Protein AF-A0AAV2RHM9-F1 (afdb_monomer_lite)

Radius of gyration: 22.06 Å; chains: 1; bounding box: 70×50×64 Å

Structure (mmCIF, N/CA/C/O backbone):
data_AF-A0AAV2RHM9-F1
#
_entry.id   AF-A0AAV2RHM9-F1
#
loop_
_atom_site.group_PDB
_atom_site.id
_atom_site.type_symbol
_atom_site.label_atom_id
_atom_site.label_alt_id
_atom_site.label_comp_id
_atom_site.label_asym_id
_atom_site.label_entity_id
_atom_site.label_seq_id
_atom_site.pdbx_PDB_ins_code
_atom_site.Cartn_x
_atom_site.Cartn_y
_atom_site.Cartn_z
_atom_site.occupancy
_atom_site.B_iso_or_equiv
_atom_site.auth_seq_id
_atom_site.auth_comp_id
_atom_site.auth_asym_id
_atom_site.auth_atom_id
_atom_site.pdbx_PDB_model_num
ATOM 1 N N . MET A 1 1 ? -38.954 -22.520 -32.835 1.00 35.72 1 MET A N 1
ATOM 2 C CA . MET A 1 1 ? -37.748 -22.013 -33.521 1.00 35.72 1 MET A CA 1
ATOM 3 C C . MET A 1 1 ? -36.875 -21.268 -32.514 1.00 35.72 1 MET A C 1
ATOM 5 O O . MET A 1 1 ? -37.339 -20.322 -31.900 1.00 35.72 1 MET A O 1
ATOM 9 N N . SER A 1 2 ? -35.679 -21.821 -32.299 1.00 36.31 2 SER A N 1
ATOM 10 C CA . SER A 1 2 ? -34.442 -21.324 -31.668 1.00 36.31 2 SER A CA 1
ATOM 11 C C . SER A 1 2 ? -34.475 -20.373 -30.461 1.00 36.31 2 SER A C 1
ATOM 13 O O . SER A 1 2 ? -34.532 -19.157 -30.603 1.00 36.31 2 SER A O 1
ATOM 15 N N . LYS A 1 3 ? -34.212 -20.955 -29.280 1.00 33.38 3 LYS A N 1
ATOM 16 C CA . LYS A 1 3 ? -33.485 -20.315 -28.170 1.00 33.38 3 LYS A CA 1
ATOM 17 C C . LYS A 1 3 ? -31.982 -20.355 -28.494 1.00 33.38 3 LYS A C 1
ATOM 19 O O . LYS A 1 3 ? -31.457 -21.442 -28.725 1.00 33.38 3 LYS A O 1
ATOM 24 N N . LYS A 1 4 ? -31.276 -19.219 -28.486 1.00 34.97 4 LYS A N 1
ATOM 25 C CA . LYS A 1 4 ? -29.803 -19.198 -28.426 1.00 34.97 4 LYS A CA 1
ATOM 26 C C . LYS A 1 4 ? -29.378 -18.996 -26.973 1.00 34.97 4 LYS A C 1
ATOM 28 O O . LYS A 1 4 ? -29.408 -17.888 -26.454 1.00 34.97 4 LYS A O 1
ATOM 33 N N . SER A 1 5 ? -29.024 -20.108 -26.336 1.00 30.91 5 SER A N 1
ATOM 34 C CA . SER A 1 5 ? -28.299 -20.159 -25.068 1.00 30.91 5 SER A CA 1
ATOM 35 C C . SER A 1 5 ? -26.829 -19.843 -25.349 1.00 30.91 5 SER A C 1
ATOM 37 O O . SER A 1 5 ? -26.149 -20.622 -26.014 1.00 30.91 5 SER A O 1
ATOM 39 N N . GLY A 1 6 ? -26.357 -18.682 -24.893 1.00 30.52 6 GLY A N 1
ATOM 40 C CA . GLY A 1 6 ? -24.945 -18.305 -24.923 1.00 30.52 6 GLY A CA 1
ATOM 41 C C . GLY A 1 6 ? -24.183 -19.049 -23.832 1.00 30.52 6 GLY A C 1
ATOM 42 O O . GLY A 1 6 ? -24.385 -18.810 -22.646 1.00 30.52 6 GLY A O 1
ATOM 43 N N . ASN A 1 7 ? -23.346 -19.984 -24.265 1.00 29.02 7 ASN A N 1
ATOM 44 C CA . ASN A 1 7 ? -22.485 -20.838 -23.461 1.00 29.02 7 ASN A CA 1
ATOM 45 C C . ASN A 1 7 ? -21.447 -19.996 -22.689 1.00 29.02 7 ASN A C 1
ATOM 47 O O . ASN A 1 7 ? -20.501 -19.482 -23.285 1.00 29.02 7 ASN A O 1
ATOM 51 N N . LYS A 1 8 ? -21.626 -19.835 -21.371 1.00 38.34 8 LYS A N 1
ATOM 52 C CA . LYS A 1 8 ? -20.569 -19.345 -20.478 1.00 38.34 8 LYS A CA 1
ATOM 53 C C . LYS A 1 8 ? -19.619 -20.510 -20.217 1.00 38.34 8 LYS A C 1
ATOM 55 O O . LYS A 1 8 ? -19.982 -21.470 -19.541 1.00 38.34 8 LYS A O 1
ATOM 60 N N . ASN A 1 9 ? -18.415 -20.417 -20.775 1.00 31.56 9 ASN A N 1
ATOM 61 C CA . ASN A 1 9 ? -17.313 -21.337 -20.521 1.00 31.56 9 ASN A CA 1
ATOM 62 C C . ASN A 1 9 ? -16.910 -21.285 -19.038 1.00 31.56 9 ASN A C 1
ATOM 64 O O . ASN A 1 9 ? -15.974 -20.586 -18.665 1.00 31.56 9 ASN A O 1
ATOM 68 N N . ASN A 1 10 ? -17.597 -22.054 -18.195 1.00 30.72 10 ASN A N 1
ATOM 69 C CA . ASN A 1 10 ? -17.101 -22.426 -16.876 1.00 30.72 10 ASN A CA 1
ATOM 70 C C . ASN A 1 10 ? -15.951 -23.416 -17.075 1.00 30.72 10 ASN A C 1
ATOM 72 O O . ASN A 1 10 ? -16.166 -24.629 -17.157 1.00 30.72 10 ASN A O 1
ATOM 76 N N . LYS A 1 11 ? -14.719 -22.906 -17.165 1.00 34.72 11 LYS A N 1
ATOM 77 C CA . LYS A 1 11 ? -13.531 -23.738 -16.968 1.00 34.72 11 LYS A CA 1
ATOM 78 C C . LYS A 1 11 ? -13.514 -24.163 -15.499 1.00 34.72 11 LYS A C 1
ATOM 80 O O . LYS A 1 11 ? -13.063 -23.431 -14.630 1.00 34.72 11 LYS A O 1
ATOM 85 N N . LYS A 1 12 ? -14.095 -25.334 -15.229 1.00 31.81 12 LYS A N 1
ATOM 86 C CA . LYS A 1 12 ? -13.951 -26.046 -13.959 1.00 31.81 12 LYS A CA 1
ATOM 87 C C . LYS A 1 12 ? -12.465 -26.315 -13.725 1.00 31.81 12 LYS A C 1
ATOM 89 O O . LYS A 1 12 ? -11.834 -26.952 -14.568 1.00 31.81 12 LYS A O 1
ATOM 94 N N . TYR A 1 13 ? -11.954 -25.865 -12.585 1.00 32.38 13 TYR A N 1
ATOM 95 C CA . TYR A 1 13 ? -10.673 -26.298 -12.041 1.00 32.38 13 TYR A CA 1
ATOM 96 C C . TYR A 1 13 ? -10.698 -27.822 -11.903 1.00 32.38 13 TYR A C 1
ATOM 98 O O . TYR A 1 13 ? -11.559 -28.383 -11.222 1.00 32.38 13 TYR A O 1
ATOM 106 N N . LYS A 1 14 ? -9.797 -28.496 -12.614 1.00 31.98 14 LYS A N 1
ATOM 107 C CA . LYS A 1 14 ? -9.451 -29.889 -12.352 1.00 31.98 14 LYS A CA 1
ATOM 108 C C . LYS A 1 14 ? -8.107 -29.854 -11.644 1.00 31.98 14 LYS A C 1
ATOM 110 O O . LYS A 1 14 ? -7.137 -29.407 -12.244 1.00 31.98 14 LYS A O 1
ATOM 115 N N . HIS A 1 15 ? -8.071 -30.307 -10.396 1.00 28.92 15 HIS A N 1
ATOM 116 C CA . HIS A 1 15 ? -6.819 -30.711 -9.771 1.00 28.92 15 HIS A CA 1
ATOM 117 C C . HIS A 1 15 ? -6.343 -31.950 -10.538 1.00 28.92 15 HIS A C 1
ATOM 119 O O . HIS A 1 15 ? -7.005 -32.986 -10.492 1.00 28.92 15 HIS A O 1
ATOM 125 N N . ASN A 1 16 ? -5.278 -31.815 -11.323 1.00 30.70 16 ASN A N 1
ATOM 126 C CA . ASN A 1 16 ? -4.514 -32.965 -11.789 1.00 30.70 16 ASN A CA 1
ATOM 127 C C . ASN A 1 16 ? -3.369 -33.151 -10.792 1.00 30.70 16 ASN A C 1
ATOM 129 O O . ASN A 1 16 ? -2.615 -32.215 -10.557 1.00 30.70 16 ASN A O 1
ATOM 133 N N . GLU A 1 17 ? -3.270 -34.338 -10.204 1.00 36.09 17 GLU A N 1
ATOM 134 C CA . GLU A 1 17 ? -2.288 -34.683 -9.165 1.00 36.09 17 GLU A CA 1
ATOM 135 C C . GLU A 1 17 ? -0.909 -35.087 -9.723 1.00 36.09 17 GLU A C 1
ATOM 137 O O . GLU A 1 17 ? -0.081 -35.576 -8.973 1.00 36.09 17 GLU A O 1
ATOM 142 N N . ASP A 1 18 ? -0.619 -34.853 -11.006 1.00 39.56 18 ASP A N 1
ATOM 143 C CA . ASP A 1 18 ? 0.630 -35.308 -11.635 1.00 39.56 18 ASP A CA 1
ATOM 144 C C . ASP A 1 18 ? 1.167 -34.304 -12.670 1.00 39.56 18 ASP A C 1
ATOM 146 O O . ASP A 1 18 ? 1.180 -34.595 -13.865 1.00 39.56 18 ASP A O 1
ATOM 150 N N . VAL A 1 19 ? 1.611 -33.120 -12.225 1.00 38.25 19 VAL A N 1
ATOM 151 C CA . VAL A 1 19 ? 2.662 -32.319 -12.893 1.00 38.25 19 VAL A CA 1
ATOM 152 C C . VAL A 1 19 ? 3.370 -31.444 -11.842 1.00 38.25 19 VAL A C 1
ATOM 154 O O . VAL A 1 19 ? 2.950 -30.328 -11.574 1.00 38.25 19 VAL A O 1
ATOM 157 N N . THR A 1 20 ? 4.469 -31.912 -11.254 1.00 46.88 20 THR A N 1
ATOM 158 C CA . THR A 1 20 ? 5.492 -31.026 -10.667 1.00 46.88 20 THR A CA 1
ATOM 159 C C . THR A 1 20 ? 6.731 -31.111 -11.543 1.00 46.88 20 THR A C 1
ATOM 161 O O . THR A 1 20 ? 7.408 -32.140 -11.580 1.00 46.88 20 THR A O 1
ATOM 164 N N . PRO A 1 21 ? 6.964 -30.077 -12.364 1.00 47.19 21 PRO A N 1
ATOM 165 C CA . PRO A 1 21 ? 8.170 -29.272 -12.143 1.00 47.19 21 PRO A CA 1
ATOM 166 C C . PRO A 1 21 ? 7.984 -27.803 -12.581 1.00 47.19 21 PRO A C 1
ATOM 168 O O . PRO A 1 21 ? 7.749 -27.582 -13.764 1.00 47.19 21 PRO A O 1
ATOM 171 N N . ALA A 1 22 ? 8.113 -26.801 -11.688 1.00 47.41 22 ALA A N 1
ATOM 172 C CA . ALA A 1 22 ? 8.431 -25.409 -12.104 1.00 47.41 22 ALA A CA 1
ATOM 173 C C . ALA A 1 22 ? 8.552 -24.338 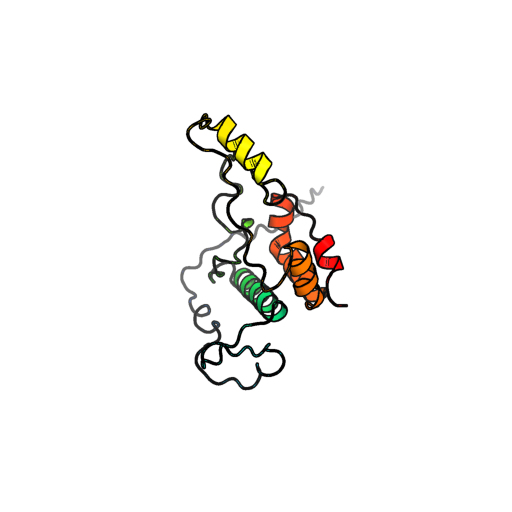-10.996 1.00 47.41 22 ALA A C 1
ATOM 175 O O . ALA A 1 22 ? 8.900 -23.210 -11.332 1.00 47.41 22 ALA A O 1
ATOM 176 N N . CYS A 1 23 ? 8.264 -24.588 -9.713 1.00 53.12 23 CYS A N 1
ATOM 177 C CA . CYS A 1 23 ? 8.368 -23.489 -8.731 1.00 53.12 23 CYS A CA 1
ATOM 178 C C . CYS A 1 23 ? 9.784 -23.317 -8.140 1.00 53.12 23 CYS A C 1
ATOM 180 O O . CYS A 1 23 ? 10.110 -22.224 -7.689 1.00 53.12 23 CYS A O 1
ATOM 182 N N . GLU A 1 24 ? 10.634 -24.352 -8.177 1.00 43.66 24 GLU A N 1
ATOM 183 C CA . GLU A 1 24 ? 11.998 -24.315 -7.608 1.00 43.66 24 GLU A CA 1
ATOM 184 C C . GLU A 1 24 ? 13.072 -23.802 -8.589 1.00 43.66 24 GLU A C 1
ATOM 186 O O . GLU A 1 24 ? 14.047 -23.208 -8.147 1.00 43.66 24 GLU A O 1
ATOM 191 N N . ASP A 1 25 ? 12.865 -23.910 -9.907 1.00 44.47 25 ASP A N 1
ATOM 192 C CA . ASP A 1 25 ? 13.834 -23.461 -10.933 1.00 44.47 25 ASP A CA 1
ATOM 193 C C . ASP A 1 25 ? 13.719 -21.966 -11.306 1.00 44.47 25 ASP A C 1
ATOM 195 O O . ASP A 1 25 ? 14.375 -21.494 -12.233 1.00 44.47 25 ASP A O 1
ATOM 199 N N . LEU A 1 26 ? 12.860 -21.203 -10.619 1.00 48.75 26 LEU A N 1
ATOM 200 C CA . LEU A 1 26 ? 12.557 -19.805 -10.968 1.00 48.75 26 LEU A CA 1
ATOM 201 C C . LEU A 1 26 ? 12.731 -18.814 -9.813 1.00 48.75 26 LEU A C 1
ATOM 203 O O . LEU A 1 26 ? 12.464 -17.624 -9.986 1.00 48.75 26 LEU A O 1
ATOM 207 N N . THR A 1 27 ? 13.219 -19.248 -8.648 1.00 37.00 27 THR A N 1
ATOM 208 C CA . THR A 1 27 ? 13.854 -18.295 -7.734 1.00 37.00 27 THR A CA 1
ATOM 209 C C . THR A 1 27 ? 15.208 -17.936 -8.338 1.00 37.00 27 THR A C 1
ATOM 211 O O . THR A 1 27 ? 16.015 -18.849 -8.504 1.00 37.00 27 THR A O 1
ATOM 214 N N . PRO A 1 28 ? 15.500 -16.663 -8.669 1.00 40.00 28 PRO A N 1
ATOM 215 C CA . PRO A 1 28 ? 16.870 -16.280 -8.971 1.00 40.00 28 PRO A CA 1
ATOM 216 C C . PRO A 1 28 ? 17.733 -16.725 -7.796 1.00 40.00 28 PRO A C 1
ATOM 218 O O . PRO A 1 28 ? 17.422 -16.388 -6.647 1.00 40.00 28 PRO A O 1
ATOM 221 N N . ASP A 1 29 ? 18.759 -17.518 -8.084 1.00 38.06 29 ASP A N 1
ATOM 222 C CA . ASP A 1 29 ? 19.797 -17.799 -7.115 1.00 38.06 29 ASP A CA 1
ATOM 223 C C . ASP A 1 29 ? 20.449 -16.458 -6.766 1.00 38.06 29 ASP A C 1
ATOM 225 O O . ASP A 1 29 ? 21.181 -15.868 -7.556 1.00 38.06 29 ASP A O 1
ATOM 229 N N . TYR A 1 30 ? 20.115 -15.913 -5.597 1.00 44.91 30 TYR A N 1
ATOM 230 C CA . TYR A 1 30 ? 20.787 -14.724 -5.073 1.00 44.91 30 TYR A CA 1
ATOM 231 C C . TYR A 1 30 ? 22.192 -15.061 -4.547 1.00 44.91 30 TYR A C 1
ATOM 233 O O . TYR A 1 30 ? 22.894 -14.177 -4.051 1.00 44.91 30 TYR A O 1
ATOM 241 N N . SER A 1 31 ? 22.627 -16.317 -4.673 1.00 40.19 31 SER A N 1
ATOM 242 C CA . SER A 1 31 ? 24.013 -16.718 -4.541 1.00 40.19 31 SER A CA 1
ATOM 243 C C . SER A 1 31 ? 24.710 -16.621 -5.901 1.00 40.19 31 SER A C 1
ATOM 245 O O . SER A 1 31 ? 24.687 -17.532 -6.714 1.00 40.19 31 SER A O 1
ATOM 247 N N . THR A 1 32 ? 25.445 -15.525 -6.066 1.00 40.59 32 THR A N 1
ATOM 248 C CA . THR A 1 32 ? 26.610 -15.373 -6.957 1.00 40.59 32 THR A CA 1
ATOM 249 C C . THR A 1 32 ? 26.378 -15.153 -8.467 1.00 40.59 32 THR A C 1
ATOM 251 O O . THR A 1 32 ? 25.888 -16.001 -9.195 1.00 40.59 32 THR A O 1
ATOM 254 N N . ASP A 1 33 ? 26.887 -13.999 -8.920 1.00 39.06 33 ASP A N 1
ATOM 255 C CA . ASP A 1 33 ? 27.581 -13.785 -10.201 1.00 39.06 33 ASP A CA 1
ATOM 256 C C . ASP A 1 33 ? 26.823 -13.724 -11.542 1.00 39.06 33 ASP A C 1
ATOM 258 O O . ASP A 1 33 ? 27.399 -14.047 -12.580 1.00 39.06 33 ASP A O 1
ATOM 262 N N . ASP A 1 34 ? 25.630 -13.122 -11.592 1.00 34.44 34 ASP A N 1
ATOM 263 C CA . ASP A 1 34 ? 25.081 -12.625 -12.867 1.00 34.44 34 ASP A CA 1
ATOM 264 C C . ASP A 1 34 ? 25.372 -11.129 -13.085 1.00 34.44 34 ASP A C 1
ATOM 266 O O . ASP A 1 34 ? 24.668 -10.222 -12.629 1.00 34.44 34 ASP A O 1
ATOM 270 N N . ALA A 1 35 ? 26.427 -10.871 -13.861 1.00 37.00 35 ALA A N 1
ATOM 271 C CA . ALA A 1 35 ? 27.004 -9.565 -14.199 1.00 37.00 35 ALA A CA 1
ATOM 272 C C . ALA A 1 35 ? 26.100 -8.594 -15.003 1.00 37.00 35 ALA A C 1
ATOM 274 O O . ALA A 1 35 ? 26.595 -7.609 -15.552 1.00 37.00 35 ALA A O 1
ATOM 275 N N . ASN A 1 36 ? 24.784 -8.821 -15.060 1.00 32.44 36 ASN A N 1
ATOM 276 C CA . ASN A 1 36 ? 23.826 -7.987 -15.799 1.00 32.44 36 ASN A CA 1
ATOM 277 C C . ASN A 1 36 ? 22.832 -7.217 -14.904 1.00 32.44 36 ASN A C 1
ATOM 279 O O . ASN A 1 36 ? 22.038 -6.430 -15.416 1.00 32.44 36 ASN A O 1
ATOM 283 N N . ILE A 1 37 ? 22.903 -7.365 -13.575 1.00 39.88 37 ILE A N 1
ATOM 284 C CA . ILE A 1 37 ? 22.121 -6.571 -12.601 1.00 39.88 37 ILE A CA 1
ATOM 285 C C . ILE A 1 37 ? 22.796 -5.222 -12.250 1.00 39.88 37 ILE A C 1
ATOM 287 O O . ILE A 1 37 ? 22.190 -4.341 -11.640 1.00 39.88 37 ILE A O 1
ATOM 291 N N . THR A 1 38 ? 24.031 -5.002 -12.708 1.00 34.56 38 THR A N 1
ATOM 292 C CA . THR A 1 38 ? 24.893 -3.862 -12.340 1.00 34.56 38 THR A CA 1
ATOM 293 C C . THR A 1 38 ? 24.393 -2.487 -12.806 1.00 34.56 38 THR A C 1
ATOM 295 O O . THR A 1 38 ? 24.955 -1.470 -12.410 1.00 34.56 38 THR A O 1
ATOM 298 N N . VAL A 1 39 ? 23.355 -2.395 -13.642 1.00 40.62 39 VAL A N 1
ATOM 299 C CA . VAL A 1 39 ? 23.053 -1.119 -14.317 1.00 40.62 39 VAL A CA 1
ATOM 300 C C . VAL A 1 39 ? 22.227 -0.144 -13.459 1.00 40.62 39 VAL A C 1
ATOM 302 O O . VAL A 1 39 ? 22.277 1.051 -13.724 1.00 40.62 39 VAL A O 1
ATOM 305 N N . PHE A 1 40 ? 21.534 -0.573 -12.393 1.00 42.88 40 PHE A N 1
ATOM 306 C CA . PHE A 1 40 ? 20.614 0.329 -11.664 1.00 42.88 40 PHE A CA 1
ATOM 307 C C . PHE A 1 40 ? 20.455 0.038 -10.160 1.00 42.88 40 PHE A C 1
ATOM 309 O O . PHE A 1 40 ? 19.344 0.067 -9.641 1.00 42.88 40 PHE A O 1
ATOM 316 N N . LEU A 1 41 ? 21.541 -0.262 -9.445 1.00 44.38 41 LEU A N 1
ATOM 317 C CA . LEU A 1 41 ? 21.508 -0.451 -7.988 1.00 44.38 41 LEU A CA 1
ATOM 318 C C . LEU A 1 41 ? 22.062 0.784 -7.268 1.00 44.38 41 LEU A C 1
ATOM 320 O O . LEU A 1 41 ? 23.166 1.238 -7.574 1.00 44.38 41 LEU A O 1
ATOM 324 N N . ASN A 1 42 ? 21.318 1.309 -6.290 1.00 46.28 42 ASN A N 1
ATOM 325 C CA . ASN A 1 42 ? 21.809 2.364 -5.404 1.00 46.28 42 ASN A CA 1
ATOM 326 C C . ASN A 1 42 ? 22.799 1.744 -4.409 1.00 46.28 42 ASN A C 1
ATOM 328 O O . ASN A 1 42 ? 22.417 1.017 -3.494 1.00 46.28 42 ASN A O 1
ATOM 332 N N . ARG A 1 43 ? 24.094 1.998 -4.618 1.00 47.06 43 ARG A N 1
ATOM 333 C CA . ARG A 1 43 ? 25.170 1.509 -3.750 1.00 47.06 43 ARG A CA 1
ATOM 334 C C . ARG A 1 43 ? 25.174 2.305 -2.439 1.00 47.06 43 ARG A C 1
ATOM 336 O O . ARG A 1 43 ? 25.545 3.477 -2.444 1.00 47.06 43 ARG A O 1
ATOM 343 N N . HIS A 1 44 ? 24.828 1.659 -1.327 1.00 46.38 44 HIS A N 1
ATOM 344 C CA . HIS A 1 44 ? 25.024 2.188 0.024 1.00 46.38 44 HIS A CA 1
ATOM 345 C C . HIS A 1 44 ? 26.050 1.329 0.770 1.00 46.38 44 HIS A C 1
ATOM 347 O O . HIS A 1 44 ? 25.998 0.103 0.731 1.00 46.38 44 HIS A O 1
ATOM 353 N N . THR A 1 45 ? 27.017 1.972 1.423 1.00 41.75 45 THR A N 1
ATOM 354 C CA . THR A 1 45 ? 28.025 1.301 2.253 1.00 41.75 45 THR A CA 1
ATOM 355 C C . THR A 1 45 ? 27.729 1.575 3.720 1.00 41.75 45 THR A C 1
ATOM 357 O O . THR A 1 45 ? 27.999 2.683 4.181 1.00 41.75 45 THR A O 1
ATOM 360 N N . ASP A 1 46 ? 27.253 0.569 4.451 1.00 44.34 46 ASP A N 1
ATOM 361 C CA . ASP A 1 46 ? 27.160 0.603 5.912 1.00 44.34 46 ASP A CA 1
ATOM 362 C C . ASP A 1 46 ? 28.060 -0.480 6.522 1.00 44.34 46 ASP A C 1
ATOM 364 O O . ASP A 1 46 ? 28.048 -1.643 6.125 1.00 44.34 46 ASP A O 1
ATOM 368 N N . GLN A 1 47 ? 28.880 -0.078 7.498 1.00 45.91 47 GLN A N 1
ATOM 369 C CA . GLN A 1 47 ? 29.691 -0.964 8.352 1.00 45.91 47 GLN A CA 1
ATOM 370 C C . GLN A 1 47 ? 30.619 -1.960 7.622 1.00 45.91 47 GLN A C 1
ATOM 372 O O . GLN A 1 47 ? 30.937 -3.023 8.149 1.00 45.91 47 GLN A O 1
ATOM 377 N N . GLY A 1 48 ? 31.106 -1.611 6.427 1.00 51.84 48 GLY A N 1
ATOM 378 C CA . GLY A 1 48 ? 32.112 -2.406 5.710 1.00 51.84 48 GLY A CA 1
ATOM 379 C C . GLY A 1 48 ? 31.580 -3.663 5.012 1.00 51.84 48 GLY A C 1
ATOM 380 O O . GLY A 1 48 ? 32.384 -4.419 4.473 1.00 51.84 48 GLY A O 1
ATOM 381 N N . ALA A 1 49 ? 30.260 -3.866 4.974 1.00 52.94 49 ALA A N 1
ATOM 382 C CA . ALA A 1 49 ? 29.610 -4.855 4.118 1.00 52.94 49 ALA A CA 1
ATOM 383 C C . ALA A 1 49 ? 28.875 -4.134 2.974 1.00 52.94 49 ALA A C 1
ATOM 385 O O . ALA A 1 49 ? 28.050 -3.255 3.217 1.00 52.94 49 ALA A O 1
ATOM 386 N N . GLU A 1 50 ? 29.194 -4.474 1.722 1.00 51.19 50 GLU A N 1
ATOM 387 C CA . GLU A 1 50 ? 28.507 -3.937 0.539 1.00 51.19 50 GLU A CA 1
ATOM 388 C C . GLU A 1 50 ? 27.150 -4.643 0.399 1.00 51.19 50 GLU A C 1
ATOM 390 O O . GLU A 1 50 ? 27.050 -5.715 -0.195 1.00 51.19 50 GLU A O 1
ATOM 395 N N . TRP A 1 51 ? 26.103 -4.073 1.004 1.00 55.72 51 TRP A N 1
ATOM 396 C CA . TRP A 1 51 ? 24.736 -4.559 0.832 1.00 55.72 51 TRP A CA 1
ATOM 397 C C . TRP A 1 51 ? 24.086 -3.862 -0.356 1.00 55.72 51 TRP A C 1
ATOM 399 O O . TRP A 1 51 ? 23.917 -2.643 -0.397 1.00 55.72 51 TRP A O 1
ATOM 409 N N . ILE A 1 52 ? 23.719 -4.667 -1.344 1.00 66.88 52 ILE A N 1
ATOM 410 C CA . ILE A 1 52 ? 22.974 -4.216 -2.508 1.00 66.88 52 ILE A CA 1
ATOM 411 C C . ILE A 1 52 ? 21.493 -4.181 -2.130 1.00 66.88 52 ILE A C 1
ATOM 413 O O . ILE A 1 52 ? 20.868 -5.227 -1.952 1.00 66.88 52 ILE A O 1
ATOM 417 N N . HIS A 1 53 ? 20.922 -2.981 -2.029 1.00 75.94 53 HIS A N 1
ATOM 418 C CA . HIS A 1 53 ? 19.482 -2.808 -1.861 1.00 75.94 53 HIS A CA 1
ATOM 419 C C . HIS A 1 53 ? 18.816 -2.573 -3.224 1.00 75.94 53 HIS A C 1
ATOM 421 O O . HIS A 1 53 ? 19.302 -1.747 -4.004 1.00 75.94 53 HIS A O 1
ATOM 427 N N . PRO A 1 54 ? 17.717 -3.282 -3.542 1.00 85.94 54 PRO A N 1
ATOM 428 C CA . PRO A 1 54 ? 16.975 -3.019 -4.764 1.00 85.94 54 PRO A CA 1
ATOM 429 C C . PRO A 1 54 ? 16.362 -1.616 -4.716 1.00 85.94 54 PRO A C 1
ATOM 431 O O . PRO A 1 54 ? 15.889 -1.159 -3.676 1.00 85.94 54 PRO A O 1
ATOM 434 N N . THR A 1 55 ? 16.326 -0.948 -5.864 1.00 90.19 55 THR A N 1
ATOM 435 C CA . THR A 1 55 ? 15.506 0.254 -6.052 1.00 90.19 55 THR A CA 1
ATOM 436 C C . THR A 1 55 ? 14.024 -0.090 -5.926 1.00 90.19 55 THR A C 1
ATOM 438 O O . THR A 1 55 ? 13.610 -1.238 -6.121 1.00 90.19 55 THR A O 1
ATOM 441 N N . PHE A 1 56 ? 13.191 0.919 -5.673 1.00 92.06 56 PHE A N 1
ATOM 442 C CA . PHE A 1 56 ? 11.746 0.715 -5.599 1.00 92.06 56 PHE A CA 1
ATOM 443 C C . PHE A 1 56 ? 11.164 0.168 -6.916 1.00 92.06 56 PHE A C 1
ATOM 445 O O . PHE A 1 56 ? 10.331 -0.737 -6.903 1.00 92.06 56 PHE A O 1
ATOM 452 N N . THR A 1 57 ? 11.682 0.616 -8.063 1.00 94.50 57 THR A N 1
ATOM 453 C CA . THR A 1 57 ? 11.322 0.079 -9.386 1.00 94.50 57 THR A CA 1
ATOM 454 C C . THR A 1 57 ? 11.655 -1.409 -9.522 1.00 94.50 57 THR A C 1
ATOM 456 O O . THR A 1 57 ? 10.837 -2.176 -10.030 1.00 94.50 57 THR A O 1
ATOM 459 N N . GLN A 1 58 ? 12.828 -1.850 -9.056 1.00 89.88 58 GLN A N 1
ATOM 460 C CA . GLN A 1 58 ? 13.202 -3.272 -9.076 1.00 89.88 58 GLN A CA 1
ATOM 461 C C . GLN A 1 58 ? 12.318 -4.102 -8.147 1.00 89.88 58 GLN A C 1
ATOM 463 O O . GLN A 1 58 ? 11.886 -5.189 -8.526 1.00 89.88 58 GLN A O 1
ATOM 468 N N . PHE A 1 59 ? 12.003 -3.575 -6.964 1.00 92.88 59 PHE A N 1
ATOM 469 C CA . PHE A 1 59 ? 11.057 -4.209 -6.056 1.00 92.88 59 PHE A CA 1
ATOM 470 C C . PHE A 1 59 ? 9.682 -4.398 -6.717 1.00 92.88 59 PHE A C 1
ATOM 472 O O . PHE A 1 59 ? 9.183 -5.519 -6.764 1.00 92.88 59 PHE A O 1
ATOM 479 N N . LEU A 1 60 ? 9.096 -3.353 -7.313 1.00 95.81 60 LEU A N 1
ATOM 480 C CA . LEU A 1 60 ? 7.801 -3.468 -7.996 1.00 95.81 60 LEU A CA 1
ATOM 481 C C . LEU A 1 60 ? 7.852 -4.390 -9.221 1.00 95.81 60 LEU A C 1
ATOM 483 O O . LEU A 1 60 ? 6.917 -5.149 -9.462 1.00 95.81 60 LEU A O 1
ATOM 487 N N . THR A 1 61 ? 8.962 -4.388 -9.962 1.00 94.75 61 THR A N 1
ATOM 488 C CA . THR A 1 61 ? 9.191 -5.344 -11.059 1.00 94.75 61 THR A CA 1
ATOM 489 C C . THR A 1 61 ? 9.101 -6.778 -10.536 1.00 94.75 61 THR A C 1
ATOM 491 O O . THR A 1 61 ? 8.402 -7.606 -11.119 1.00 94.75 61 THR A O 1
ATOM 494 N N . ARG A 1 62 ? 9.732 -7.054 -9.389 1.00 92.62 62 ARG A N 1
ATOM 495 C CA . ARG A 1 62 ? 9.687 -8.369 -8.752 1.00 92.62 62 ARG A CA 1
ATOM 496 C C . ARG A 1 62 ? 8.279 -8.752 -8.294 1.00 92.62 62 ARG A C 1
ATOM 498 O O . ARG A 1 62 ? 7.848 -9.869 -8.562 1.00 92.62 62 ARG A O 1
ATOM 505 N N . VAL A 1 63 ? 7.555 -7.836 -7.647 1.00 93.75 63 VAL A N 1
ATOM 506 C CA . VAL A 1 63 ? 6.162 -8.061 -7.215 1.00 93.75 63 VAL A CA 1
ATOM 507 C C . VAL A 1 63 ? 5.277 -8.443 -8.403 1.00 93.75 63 VAL A C 1
ATOM 509 O O . VAL A 1 63 ? 4.523 -9.415 -8.339 1.00 93.75 63 VAL A O 1
ATOM 512 N N . ARG A 1 64 ? 5.399 -7.708 -9.513 1.00 94.44 64 ARG A N 1
ATOM 513 C CA . ARG A 1 64 ? 4.673 -7.993 -10.751 1.00 94.44 64 ARG A CA 1
ATOM 514 C C . ARG A 1 64 ? 4.992 -9.387 -11.293 1.00 94.44 64 ARG A C 1
ATOM 516 O O . ARG A 1 64 ? 4.079 -10.102 -11.707 1.00 94.44 64 ARG A O 1
ATOM 523 N N . ASP A 1 65 ? 6.267 -9.755 -11.341 1.00 91.62 65 ASP A N 1
ATOM 524 C CA . ASP A 1 65 ? 6.696 -11.021 -11.936 1.00 91.62 65 ASP A CA 1
ATOM 525 C C . ASP A 1 65 ? 6.226 -12.225 -11.102 1.00 91.62 65 ASP A C 1
ATOM 527 O O . ASP A 1 65 ? 5.681 -13.173 -11.670 1.00 91.62 65 ASP A O 1
ATOM 531 N N . ASP A 1 66 ? 6.291 -12.140 -9.768 1.00 89.31 66 ASP A N 1
ATOM 532 C CA . ASP A 1 66 ? 5.724 -13.156 -8.868 1.00 89.31 66 ASP A CA 1
ATOM 533 C C . ASP A 1 66 ? 4.204 -13.318 -9.076 1.00 89.31 66 ASP A C 1
ATOM 535 O O . ASP A 1 66 ? 3.684 -14.434 -9.165 1.00 89.31 66 ASP A O 1
ATOM 539 N N . MET A 1 67 ? 3.474 -12.204 -9.199 1.00 89.19 67 MET A N 1
ATOM 540 C CA . MET A 1 67 ? 2.031 -12.211 -9.467 1.00 89.19 67 MET A CA 1
ATOM 541 C C . MET A 1 67 ? 1.690 -12.846 -10.821 1.00 89.19 67 MET A C 1
ATOM 543 O O . MET A 1 67 ? 0.747 -13.636 -10.930 1.00 89.19 67 MET A O 1
ATOM 547 N N . ARG A 1 68 ? 2.468 -12.537 -11.865 1.00 89.31 68 ARG A N 1
ATOM 548 C CA . ARG A 1 68 ? 2.307 -13.146 -13.193 1.00 89.31 68 ARG A CA 1
ATOM 549 C C . ARG A 1 68 ? 2.560 -14.644 -13.153 1.00 89.31 68 ARG A C 1
ATOM 551 O O . ARG A 1 68 ? 1.787 -15.391 -13.749 1.00 89.31 68 ARG A O 1
ATOM 558 N N . GLN A 1 69 ? 3.594 -15.081 -12.441 1.00 87.00 69 GLN A N 1
ATOM 559 C CA . GLN A 1 69 ? 3.914 -16.496 -12.292 1.00 87.00 69 GLN A CA 1
ATOM 560 C C . GLN A 1 69 ? 2.788 -17.254 -11.578 1.00 87.00 69 GLN A C 1
ATOM 562 O O . GLN A 1 69 ? 2.351 -18.305 -12.054 1.00 87.00 69 GLN A O 1
ATOM 567 N N . MET A 1 70 ? 2.257 -16.702 -10.483 1.00 86.19 70 MET A N 1
ATOM 568 C CA . MET A 1 70 ? 1.099 -17.271 -9.785 1.00 86.19 70 MET A CA 1
ATOM 569 C C . MET A 1 70 ? -0.094 -17.444 -10.740 1.00 86.19 70 MET A C 1
ATOM 571 O O . MET A 1 70 ? -0.717 -18.505 -10.772 1.00 86.19 70 MET A O 1
ATOM 575 N N . TRP A 1 71 ? -0.394 -16.432 -11.563 1.00 85.62 71 TRP A N 1
ATOM 576 C CA . TRP A 1 71 ? -1.500 -16.504 -12.520 1.00 85.62 71 TRP A CA 1
ATOM 577 C C . TRP A 1 71 ? -1.261 -17.533 -13.633 1.00 85.62 71 TRP A C 1
ATOM 579 O O . TRP A 1 71 ? -2.162 -18.294 -13.988 1.00 85.62 71 TRP A O 1
ATOM 589 N N . GLN A 1 72 ? -0.044 -17.582 -14.177 1.00 86.12 72 GLN A N 1
ATOM 590 C CA . GLN A 1 72 ? 0.339 -18.517 -15.240 1.00 86.12 72 GLN A CA 1
ATOM 591 C C . GLN A 1 72 ? 0.278 -19.979 -14.788 1.00 86.12 72 GLN A C 1
ATOM 593 O O . GLN A 1 72 ? -0.071 -20.848 -15.584 1.00 86.12 72 GLN A O 1
ATOM 598 N N . THR A 1 73 ? 0.573 -20.237 -13.515 1.00 82.94 73 THR A N 1
ATOM 599 C CA . THR A 1 73 ? 0.573 -21.579 -12.911 1.00 82.94 73 THR A CA 1
ATOM 600 C C . THR A 1 73 ? -0.763 -21.949 -12.266 1.00 82.94 73 THR A C 1
ATOM 602 O O . THR A 1 73 ? -0.877 -22.984 -11.622 1.00 82.94 73 THR A O 1
ATOM 605 N N . GLY A 1 74 ? -1.799 -21.113 -12.402 1.00 81.69 74 GLY A N 1
ATOM 606 C CA . GLY A 1 74 ? -3.108 -21.387 -11.805 1.00 81.69 74 GLY A CA 1
ATOM 607 C C . GLY A 1 74 ? -3.092 -21.463 -10.273 1.00 81.69 74 GLY A C 1
ATOM 608 O O . GLY A 1 74 ? -3.972 -22.098 -9.695 1.00 81.69 74 GLY A O 1
ATOM 609 N N . GLY A 1 75 ? -2.116 -20.818 -9.627 1.00 78.12 75 GLY A N 1
ATOM 610 C CA . GLY A 1 75 ? -1.933 -20.826 -8.175 1.00 78.12 75 GLY A CA 1
ATOM 611 C C . GLY A 1 75 ? -1.046 -21.951 -7.634 1.00 78.12 75 GLY A C 1
ATOM 612 O O . GLY A 1 75 ? -0.945 -22.077 -6.417 1.00 78.12 75 GLY A O 1
ATOM 613 N N . GLU A 1 76 ? -0.400 -22.751 -8.490 1.00 72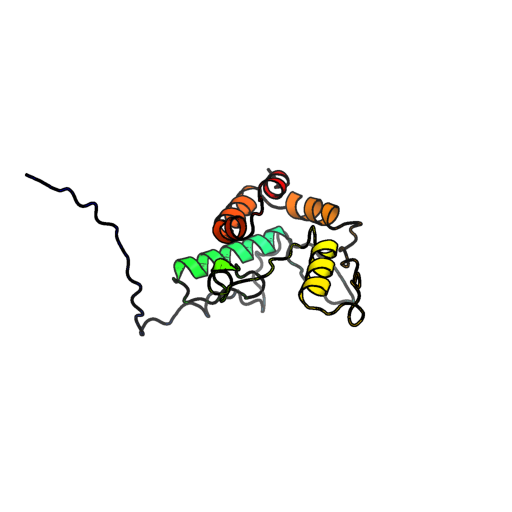.00 76 GLU A N 1
ATOM 614 C CA . GLU A 1 76 ? 0.551 -23.781 -8.039 1.00 72.00 76 GLU A CA 1
ATOM 615 C C . GLU A 1 76 ? 1.821 -23.172 -7.425 1.00 72.00 76 GLU A C 1
ATOM 617 O O . GLU A 1 76 ? 2.333 -23.702 -6.438 1.00 72.00 76 GLU A O 1
ATOM 622 N N . CYS A 1 77 ? 2.307 -22.036 -7.942 1.00 69.81 77 CYS A N 1
ATOM 623 C CA . CYS A 1 77 ? 3.427 -21.333 -7.317 1.00 69.81 77 CYS A CA 1
ATOM 624 C C . CYS A 1 77 ? 2.968 -20.359 -6.226 1.00 69.81 77 CYS A C 1
ATOM 626 O O . CYS A 1 77 ? 2.085 -19.518 -6.418 1.00 69.81 77 CYS A O 1
ATOM 628 N N . VAL A 1 78 ? 3.617 -20.471 -5.064 1.00 73.88 78 VAL A N 1
ATOM 629 C CA . VAL A 1 78 ? 3.333 -19.659 -3.880 1.00 73.88 78 VAL A CA 1
ATOM 630 C C . VAL A 1 78 ? 3.955 -18.276 -4.048 1.00 73.88 78 VAL A C 1
ATOM 632 O O . VAL A 1 78 ? 5.172 -18.118 -3.990 1.00 73.88 78 VAL A O 1
ATOM 635 N N . ILE A 1 79 ? 3.111 -17.258 -4.199 1.00 83.38 79 ILE A N 1
ATOM 636 C CA . ILE A 1 79 ? 3.541 -15.863 -4.105 1.00 83.38 79 ILE A CA 1
ATOM 637 C C . ILE A 1 79 ? 4.013 -15.545 -2.683 1.00 83.38 79 ILE A C 1
ATOM 639 O O . ILE A 1 79 ? 3.429 -15.991 -1.688 1.00 83.38 79 ILE A O 1
ATOM 643 N N . ASN A 1 80 ? 5.068 -14.741 -2.578 1.00 84.75 80 ASN A N 1
ATOM 644 C CA . ASN A 1 80 ? 5.567 -14.290 -1.292 1.00 84.75 80 ASN A CA 1
ATOM 645 C C . ASN A 1 80 ? 4.454 -13.593 -0.491 1.00 84.75 80 ASN A C 1
ATOM 647 O O . ASN A 1 80 ? 3.854 -12.613 -0.931 1.00 84.75 80 ASN A O 1
ATOM 651 N N . LYS A 1 81 ? 4.222 -14.073 0.733 1.00 83.88 81 LYS A N 1
ATOM 652 C CA . LYS A 1 81 ? 3.180 -13.568 1.637 1.00 83.88 81 LYS A CA 1
ATOM 653 C C . LYS A 1 81 ? 3.247 -12.061 1.925 1.00 83.88 81 LYS A C 1
ATOM 655 O O . LYS A 1 81 ? 2.234 -11.512 2.333 1.00 83.88 81 LYS A O 1
ATOM 660 N N . HIS A 1 82 ? 4.405 -11.414 1.761 1.00 87.50 82 HIS A N 1
ATOM 661 C CA . HIS A 1 82 ? 4.589 -9.991 2.074 1.00 87.50 82 HIS A CA 1
ATOM 662 C C . HIS A 1 82 ? 3.988 -9.056 1.020 1.00 87.50 82 HIS A C 1
ATOM 664 O O . HIS A 1 82 ? 3.627 -7.935 1.353 1.00 87.50 82 HIS A O 1
ATOM 670 N N . TRP A 1 83 ? 3.871 -9.505 -0.230 1.00 89.44 83 TRP A N 1
ATOM 671 C CA . TRP A 1 83 ? 3.223 -8.753 -1.310 1.00 89.44 83 TRP A CA 1
ATOM 672 C C . TRP A 1 83 ? 2.095 -9.547 -1.962 1.00 89.44 83 TRP A C 1
ATOM 674 O O . TRP A 1 83 ? 1.586 -9.181 -3.013 1.00 89.44 83 TRP A O 1
ATOM 684 N N . ARG A 1 84 ? 1.660 -10.639 -1.342 1.00 88.88 84 ARG A N 1
ATOM 685 C CA . ARG A 1 84 ? 0.476 -11.362 -1.780 1.00 88.88 84 ARG A CA 1
ATOM 686 C C . ARG A 1 84 ? -0.766 -10.469 -1.603 1.00 88.88 84 ARG A C 1
ATOM 688 O O . ARG A 1 84 ? -0.987 -10.017 -0.480 1.00 88.88 84 ARG A O 1
ATOM 695 N N . PRO A 1 85 ? -1.600 -10.272 -2.640 1.00 89.88 85 PRO A N 1
ATOM 696 C CA . PRO A 1 85 ? -2.849 -9.531 -2.501 1.00 89.88 85 PRO A CA 1
ATOM 697 C C . PRO A 1 85 ? -3.779 -10.131 -1.439 1.00 89.88 85 PRO A C 1
ATOM 699 O O . PRO A 1 85 ? -3.748 -11.332 -1.135 1.00 89.88 85 PRO A O 1
ATOM 702 N N . TYR A 1 86 ? -4.651 -9.309 -0.879 1.00 88.94 86 TYR A N 1
ATOM 703 C CA . TYR A 1 86 ? -5.631 -9.769 0.093 1.00 88.94 86 TYR A CA 1
ATOM 704 C C . TYR A 1 86 ? -6.700 -10.636 -0.558 1.00 88.94 86 TYR A C 1
ATOM 706 O O . TYR A 1 86 ? -7.056 -11.648 0.032 1.00 88.94 86 TYR A O 1
ATOM 714 N N . TRP A 1 87 ? -7.135 -10.345 -1.783 1.00 86.94 87 TRP A N 1
ATOM 715 C CA . TRP A 1 87 ? -8.157 -11.123 -2.490 1.00 86.94 87 TRP A CA 1
ATOM 716 C C . TRP A 1 87 ? -7.780 -12.600 -2.716 1.00 86.94 87 TRP A C 1
ATOM 718 O O . TRP A 1 87 ? -8.667 -13.444 -2.837 1.00 86.94 87 TRP A O 1
ATOM 728 N N . VAL A 1 88 ? -6.481 -12.933 -2.733 1.00 83.75 88 VAL A N 1
ATOM 729 C CA . VAL A 1 88 ? -5.984 -14.328 -2.741 1.00 83.75 88 VAL A CA 1
ATOM 730 C C . VAL A 1 88 ? -5.701 -14.884 -1.341 1.00 83.75 88 VAL A C 1
ATOM 732 O O . VAL A 1 88 ? -5.471 -16.082 -1.178 1.00 83.75 88 VAL A O 1
ATOM 735 N N . SER A 1 89 ? -5.663 -14.031 -0.319 1.00 80.75 89 SER A N 1
ATOM 736 C CA . SER A 1 89 ? -5.494 -14.433 1.076 1.00 80.75 89 SER A CA 1
ATOM 737 C C . SER A 1 89 ? -6.824 -14.936 1.655 1.00 80.75 89 SER A C 1
ATOM 739 O O . SER A 1 89 ? -7.902 -14.508 1.253 1.00 80.75 89 SER A O 1
ATOM 741 N N . CYS A 1 90 ? -6.775 -15.861 2.616 1.00 71.56 90 CYS A N 1
ATOM 742 C CA . CYS A 1 90 ? -7.987 -16.374 3.260 1.00 71.56 90 CYS A CA 1
ATOM 743 C C . CYS A 1 90 ? -8.655 -15.298 4.129 1.00 71.56 90 CYS A C 1
ATOM 745 O O . CYS A 1 90 ? -7.972 -14.643 4.916 1.00 71.56 90 CYS A O 1
ATOM 747 N N . GLY A 1 91 ? -9.985 -15.179 4.047 1.00 73.19 91 GLY A N 1
ATOM 748 C CA . GLY A 1 91 ? -10.788 -14.389 4.990 1.00 73.19 91 GLY A CA 1
ATOM 749 C C . GLY A 1 91 ? -11.470 -13.102 4.494 1.00 73.19 91 GLY A C 1
ATOM 750 O O . GLY A 1 91 ? -12.579 -12.874 4.972 1.00 73.19 91 GLY A O 1
ATOM 751 N N . PRO A 1 92 ? -10.950 -12.310 3.529 1.00 80.50 92 PRO A N 1
ATOM 752 C CA . PRO A 1 92 ? -11.497 -10.976 3.254 1.00 80.50 92 PRO A CA 1
ATOM 753 C C . PRO A 1 92 ? -12.971 -10.968 2.832 1.00 80.50 92 PRO A C 1
ATOM 755 O O . PRO A 1 92 ? -13.722 -10.094 3.240 1.00 80.50 92 PRO A O 1
ATOM 758 N N . CYS A 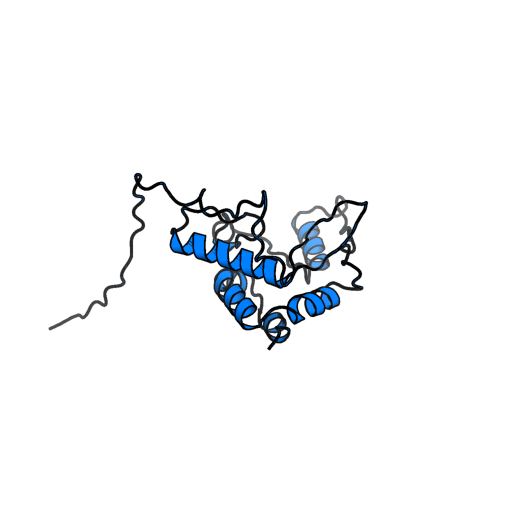1 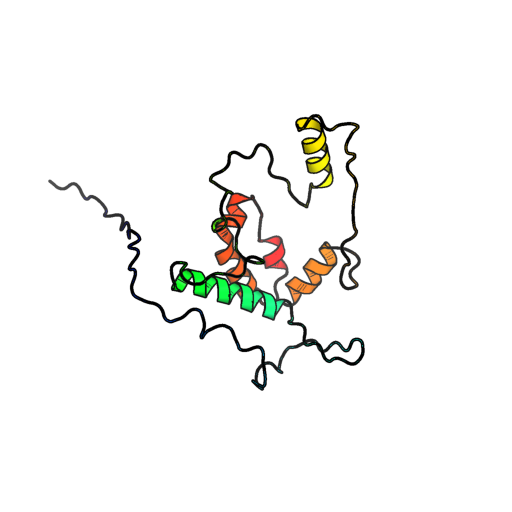93 ? -13.404 -11.961 2.049 1.00 77.75 93 CYS A N 1
ATOM 759 C CA . CYS A 1 93 ? -14.801 -12.086 1.605 1.00 77.75 93 CYS A CA 1
ATOM 760 C C . CYS A 1 93 ? -15.581 -13.184 2.348 1.00 77.75 93 CYS A C 1
ATOM 762 O O . CYS A 1 93 ? -16.754 -13.408 2.061 1.00 77.75 93 CYS A O 1
ATOM 764 N N . GLN A 1 94 ? -14.915 -13.945 3.219 1.00 83.50 94 GLN A N 1
ATOM 765 C CA . GLN A 1 94 ? -15.479 -15.139 3.866 1.00 83.50 94 GLN A CA 1
ATOM 766 C C . GLN A 1 94 ? -15.829 -14.905 5.337 1.00 83.50 94 GLN A C 1
ATOM 768 O O . GLN A 1 94 ? -16.518 -15.731 5.934 1.00 83.50 94 GLN A O 1
ATOM 773 N N . LEU A 1 95 ? -15.340 -13.810 5.917 1.00 85.06 95 LEU A N 1
ATOM 774 C CA . LEU A 1 95 ? -15.619 -13.403 7.284 1.00 85.06 95 LEU A CA 1
ATOM 775 C C . LEU A 1 95 ? -16.558 -12.200 7.280 1.00 85.06 95 LEU A C 1
ATOM 777 O O . LEU A 1 95 ? -16.484 -11.341 6.404 1.00 85.06 95 LEU A O 1
ATOM 781 N N . ASP A 1 96 ? -17.436 -12.156 8.276 1.00 88.12 96 ASP A N 1
ATOM 782 C CA . ASP A 1 96 ? -18.313 -11.016 8.518 1.00 88.12 96 ASP A CA 1
ATOM 783 C C . ASP A 1 96 ? -17.584 -10.033 9.438 1.00 88.12 96 ASP A C 1
ATOM 785 O O . ASP A 1 96 ? -17.501 -10.231 10.653 1.00 88.12 96 ASP A O 1
ATOM 789 N N . TYR A 1 97 ? -16.942 -9.033 8.836 1.00 87.69 97 TYR A N 1
ATOM 790 C CA . TYR A 1 97 ? -16.171 -8.037 9.569 1.00 87.69 97 TYR A CA 1
ATOM 791 C C . TYR A 1 97 ? -17.103 -6.987 10.166 1.00 87.69 97 TYR A C 1
ATOM 793 O O . TYR A 1 97 ? -17.845 -6.320 9.451 1.00 87.69 97 TYR A O 1
ATOM 801 N N . ASN A 1 98 ? -17.000 -6.768 11.477 1.00 89.00 98 ASN A N 1
ATOM 802 C CA . ASN A 1 98 ? -17.687 -5.645 12.117 1.00 89.00 98 ASN A CA 1
ATOM 803 C C . ASN A 1 98 ? -17.015 -4.300 11.799 1.00 89.00 98 ASN A C 1
ATOM 805 O O . ASN A 1 98 ? -17.686 -3.273 11.803 1.00 89.00 98 ASN A O 1
ATOM 809 N N . VAL A 1 99 ? -15.701 -4.307 11.535 1.00 89.94 99 VAL A N 1
ATOM 810 C CA . VAL A 1 99 ? -14.891 -3.108 11.271 1.00 89.94 99 VAL A CA 1
ATOM 811 C C . VAL A 1 99 ? -13.826 -3.404 10.219 1.00 89.94 99 VAL A C 1
ATOM 813 O O . VAL A 1 99 ? -13.138 -4.422 10.304 1.00 89.94 99 VAL A O 1
ATOM 816 N N . ILE A 1 100 ? -13.655 -2.480 9.271 1.00 89.75 100 ILE A N 1
ATOM 817 C CA . ILE A 1 100 ? -12.515 -2.412 8.348 1.00 89.75 100 ILE A CA 1
ATOM 818 C C . ILE A 1 100 ? -11.824 -1.069 8.604 1.00 89.75 100 ILE A C 1
ATOM 820 O O . ILE A 1 100 ? -12.381 -0.024 8.279 1.00 89.75 100 ILE A O 1
ATOM 824 N N . ALA A 1 101 ? -10.644 -1.096 9.222 1.00 90.50 101 ALA A N 1
ATOM 825 C CA . ALA A 1 101 ? -9.878 0.106 9.555 1.00 90.50 101 ALA A CA 1
ATOM 826 C C . ALA A 1 101 ? -8.939 0.515 8.409 1.00 90.50 101 ALA A C 1
ATOM 828 O O . ALA A 1 101 ? -8.429 -0.348 7.687 1.00 90.50 101 ALA A O 1
ATOM 829 N N . LYS A 1 102 ? -8.673 1.817 8.274 1.00 90.88 102 LYS A N 1
ATOM 830 C CA . LYS A 1 102 ? -7.760 2.391 7.274 1.00 90.88 102 LYS A CA 1
ATOM 831 C C . LYS A 1 102 ? -6.619 3.142 7.955 1.00 90.88 102 LYS A C 1
ATOM 833 O O . LYS A 1 102 ? -6.799 3.760 9.000 1.00 90.88 102 LYS A O 1
ATOM 838 N N . PHE A 1 103 ? -5.429 3.130 7.355 1.00 85.88 103 PHE A N 1
ATOM 839 C CA . PHE A 1 103 ? -4.277 3.844 7.922 1.00 85.88 103 PHE A CA 1
ATOM 840 C C . PHE A 1 103 ? -4.496 5.362 7.958 1.00 85.88 103 PHE A C 1
ATOM 842 O O . PHE A 1 103 ? -4.024 6.034 8.871 1.00 85.88 103 PHE A O 1
ATOM 849 N N . GLU A 1 104 ? -5.244 5.895 6.993 1.00 85.69 104 GLU A N 1
ATOM 850 C CA . GLU A 1 104 ? -5.588 7.313 6.887 1.00 85.69 104 GLU A CA 1
ATOM 851 C C . GLU A 1 104 ? -6.476 7.800 8.039 1.00 85.69 104 GLU A C 1
ATOM 853 O O . GLU A 1 104 ? -6.432 8.975 8.401 1.00 85.69 104 GLU A O 1
ATOM 858 N N . THR A 1 105 ? -7.275 6.899 8.612 1.00 89.56 105 THR A N 1
ATOM 859 C CA . THR A 1 105 ? -8.217 7.167 9.705 1.00 89.56 105 THR A CA 1
ATOM 860 C C . THR A 1 105 ? -7.876 6.382 10.964 1.00 89.56 105 THR A C 1
ATOM 862 O O . THR A 1 105 ? -8.702 6.302 11.867 1.00 89.56 105 THR A O 1
ATOM 865 N N . LEU A 1 106 ? -6.650 5.853 11.064 1.00 88.44 106 LEU A N 1
ATOM 866 C CA . LEU A 1 106 ? -6.260 4.879 12.085 1.00 88.44 106 LEU A CA 1
ATOM 867 C C . LEU A 1 106 ? -6.548 5.354 13.510 1.00 88.44 106 LEU A C 1
ATOM 869 O O . LEU A 1 106 ? -6.988 4.567 14.341 1.00 88.44 106 LEU A O 1
ATOM 873 N N . ASP A 1 107 ? -6.332 6.639 13.792 1.00 88.06 107 ASP A N 1
ATOM 874 C CA . ASP A 1 107 ? -6.615 7.204 15.111 1.00 88.06 107 ASP A CA 1
ATOM 875 C C . ASP A 1 107 ? -8.112 7.132 15.454 1.00 88.06 107 ASP A C 1
ATOM 877 O O . ASP A 1 107 ? -8.472 6.696 16.547 1.00 88.06 107 ASP A O 1
ATOM 881 N N . LEU A 1 108 ? -8.985 7.497 14.511 1.00 91.06 108 LEU A N 1
ATOM 882 C CA . LEU A 1 108 ? -10.438 7.429 14.684 1.00 91.06 108 LEU A CA 1
ATOM 883 C C . LEU A 1 108 ? -10.924 5.976 14.738 1.00 91.06 108 LEU A C 1
ATOM 885 O O . LEU A 1 108 ? -11.755 5.631 15.579 1.00 91.06 108 LEU A O 1
ATOM 889 N N . ASP A 1 109 ? -10.378 5.118 13.878 1.00 92.12 109 ASP A N 1
ATOM 890 C CA . ASP A 1 109 ? -10.748 3.706 13.809 1.00 92.12 109 ASP A CA 1
ATOM 891 C C . ASP A 1 109 ? -10.347 2.972 15.096 1.00 92.12 109 ASP A C 1
ATOM 893 O O . ASP A 1 109 ? -11.123 2.179 15.629 1.00 92.12 109 ASP A O 1
ATOM 897 N N . ASN A 1 110 ? -9.178 3.287 15.664 1.00 91.19 110 ASN A N 1
ATOM 898 C CA . ASN A 1 110 ? -8.742 2.751 16.954 1.00 91.19 110 ASN A CA 1
ATOM 899 C C . ASN A 1 110 ? -9.677 3.169 18.092 1.00 91.19 110 ASN A C 1
ATOM 901 O O . ASN A 1 110 ? -10.039 2.339 18.929 1.00 91.19 110 ASN A O 1
ATOM 905 N N . GLU A 1 111 ? -10.083 4.440 18.140 1.00 91.62 111 GLU A N 1
ATOM 906 C CA . GLU A 1 111 ? -11.045 4.916 19.137 1.00 91.62 111 GLU A CA 1
ATOM 907 C C . GLU A 1 111 ? -12.388 4.201 19.011 1.00 91.62 111 GLU A C 1
ATOM 909 O O . GLU A 1 111 ? -12.932 3.742 20.019 1.00 91.62 111 GLU A O 1
ATOM 914 N N . TYR A 1 112 ? -12.887 4.050 17.783 1.00 93.19 112 TYR A N 1
ATOM 915 C CA . TYR A 1 112 ? -14.110 3.310 17.506 1.00 93.19 112 TYR A CA 1
ATOM 916 C C . TYR A 1 112 ? -14.006 1.853 17.980 1.00 93.19 112 TYR A C 1
ATOM 918 O O . TYR A 1 112 ? -14.870 1.383 18.718 1.00 93.19 112 TYR A O 1
ATOM 926 N N . ILE A 1 113 ? -12.915 1.153 17.653 1.00 93.19 113 ILE A N 1
ATOM 927 C CA . ILE A 1 113 ? -12.692 -0.245 18.057 1.00 93.19 113 ILE A CA 1
ATOM 928 C C . ILE A 1 113 ? -12.630 -0.389 19.584 1.00 93.19 113 ILE A C 1
ATOM 930 O O . ILE A 1 113 ? -13.226 -1.318 20.137 1.00 93.19 113 ILE A O 1
ATOM 934 N N . ILE A 1 114 ? -11.938 0.519 20.285 1.00 92.94 114 ILE A N 1
ATOM 935 C CA . ILE A 1 114 ? -11.872 0.522 21.757 1.00 92.94 114 ILE A CA 1
ATOM 936 C C . ILE A 1 114 ? -13.272 0.693 22.354 1.00 92.94 114 ILE A C 1
ATOM 938 O O . ILE A 1 114 ? -13.599 0.040 23.352 1.00 92.94 114 ILE A O 1
ATOM 942 N N . GLN A 1 115 ? -14.087 1.566 21.756 1.00 93.12 115 GLN A N 1
ATOM 943 C CA . GLN A 1 115 ? -15.445 1.817 22.217 1.00 93.12 115 GLN A CA 1
ATOM 944 C C . GLN A 1 115 ? -16.364 0.615 21.986 1.00 93.12 115 GLN A C 1
ATOM 946 O O . GLN A 1 115 ? -16.987 0.139 22.937 1.00 93.12 115 GLN A O 1
ATOM 951 N N . GLU A 1 116 ? -16.391 0.094 20.761 1.00 94.06 116 GLU A N 1
ATOM 952 C CA . GLU A 1 116 ? -17.233 -1.035 20.354 1.00 94.06 116 GLU A CA 1
ATOM 953 C C . GLU A 1 116 ? -16.887 -2.314 21.134 1.00 94.06 116 GLU A C 1
ATOM 955 O O . GLU A 1 116 ? -17.758 -3.087 21.531 1.00 94.06 116 GLU A O 1
ATOM 960 N N . SER A 1 117 ? -15.605 -2.502 21.463 1.00 93.25 117 SER A N 1
ATOM 961 C CA . SER A 1 117 ? -15.127 -3.668 22.216 1.00 93.25 117 SER A CA 1
ATOM 962 C C . SER A 1 117 ? -15.313 -3.555 23.738 1.00 93.25 117 SER A C 1
ATOM 964 O O . SER A 1 117 ? -14.901 -4.458 24.468 1.00 93.25 117 SER A O 1
ATOM 966 N N . ASN A 1 118 ? -15.901 -2.466 24.251 1.00 93.12 118 ASN A N 1
ATOM 967 C CA . ASN A 1 118 ? -16.019 -2.173 25.689 1.00 93.12 118 ASN A CA 1
ATOM 968 C C . ASN A 1 118 ? -14.670 -2.224 26.442 1.00 93.12 118 ASN A C 1
ATOM 970 O O . ASN A 1 118 ? -14.559 -2.738 27.563 1.00 93.12 118 ASN A O 1
ATOM 974 N N . LEU A 1 119 ? -13.613 -1.723 25.796 1.00 92.31 119 LEU A N 1
ATOM 975 C CA . LEU A 1 119 ? -12.246 -1.712 26.321 1.00 92.31 119 LEU A CA 1
ATOM 976 C C . LEU A 1 119 ? -11.823 -0.343 26.869 1.00 92.31 119 LEU A C 1
ATOM 978 O O . LEU A 1 119 ? -10.655 -0.158 27.234 1.00 92.31 119 LEU A O 1
ATOM 982 N N . GLN A 1 120 ? -12.758 0.606 26.971 1.00 91.31 120 GLN A N 1
ATOM 983 C CA . GLN A 1 120 ? -12.488 1.929 27.521 1.00 91.31 120 GLN A CA 1
ATOM 984 C C . GLN A 1 120 ? -11.897 1.803 28.937 1.00 91.31 120 GLN A C 1
ATOM 986 O O . GLN A 1 120 ? -12.355 1.013 29.764 1.00 91.31 120 GLN A O 1
ATOM 991 N N . GLY A 1 121 ? -10.837 2.563 29.218 1.00 87.81 121 GLY A N 1
ATOM 992 C CA . GLY A 1 121 ? -10.139 2.542 30.511 1.00 87.81 121 GLY A CA 1
ATOM 993 C C . GLY A 1 121 ? -9.192 1.354 30.732 1.00 87.81 121 GLY A C 1
ATOM 994 O O . GLY A 1 121 ? -8.445 1.368 31.708 1.00 87.81 121 GLY A O 1
ATOM 995 N N . LYS A 1 122 ? -9.175 0.353 29.838 1.00 89.00 122 LYS A N 1
ATOM 996 C CA . LYS A 1 122 ? -8.167 -0.729 29.813 1.00 89.00 122 LYS A CA 1
ATOM 997 C C . LYS A 1 122 ? -7.113 -0.504 28.737 1.00 89.00 122 LYS A C 1
ATOM 999 O O . LYS A 1 122 ? -5.950 -0.836 28.937 1.00 89.00 122 LYS A O 1
ATOM 1004 N N . PHE A 1 123 ? -7.540 0.066 27.617 1.00 85.69 123 PHE A N 1
ATOM 1005 C CA . PHE A 1 123 ? -6.687 0.474 26.516 1.00 85.69 123 PHE A CA 1
ATOM 1006 C C . PHE A 1 123 ? -6.948 1.947 26.228 1.00 85.69 123 PHE A C 1
ATOM 1008 O O . PHE A 1 123 ? -8.088 2.415 26.264 1.00 85.69 123 PHE A O 1
ATOM 1015 N N . THR A 1 124 ? -5.879 2.679 25.965 1.00 81.62 124 THR A N 1
ATOM 1016 C CA . THR A 1 124 ? -5.946 4.031 25.419 1.00 81.62 124 THR A CA 1
ATOM 1017 C C . THR A 1 124 ? -5.467 3.973 23.983 1.00 81.62 124 THR A C 1
ATOM 1019 O O . THR A 1 124 ? -4.612 3.146 23.661 1.00 81.62 124 THR A O 1
ATOM 1022 N N . ASN A 1 125 ? -6.000 4.848 23.130 1.00 80.00 125 ASN A N 1
ATOM 1023 C CA . ASN A 1 125 ? -5.456 5.027 21.793 1.00 80.00 125 ASN A CA 1
ATOM 1024 C C . ASN A 1 125 ? -4.017 5.536 21.944 1.00 80.00 125 ASN A C 1
ATOM 1026 O O . ASN A 1 125 ? -3.780 6.688 22.307 1.00 80.00 125 ASN A O 1
ATOM 1030 N N . MET A 1 126 ? -3.057 4.624 21.825 1.00 67.44 126 MET A N 1
ATOM 1031 C CA . MET A 1 126 ? -1.652 4.923 22.018 1.00 67.44 126 MET A CA 1
ATOM 1032 C C . MET A 1 126 ? -1.049 5.123 20.638 1.00 67.44 126 MET A C 1
ATOM 1034 O O . MET A 1 126 ? -0.700 4.154 19.963 1.00 67.44 126 MET A O 1
ATOM 1038 N N . HIS A 1 127 ? -0.933 6.385 20.224 1.00 64.56 127 HIS A N 1
ATOM 1039 C CA . HIS A 1 127 ? -0.196 6.741 19.018 1.00 64.56 127 HIS A CA 1
ATOM 1040 C C . HIS A 1 127 ? 1.222 6.188 19.158 1.00 64.56 127 HIS A C 1
ATOM 1042 O O . HIS A 1 127 ? 1.991 6.631 20.015 1.00 64.56 127 HIS A O 1
ATOM 1048 N N . THR A 1 128 ? 1.562 5.178 18.366 1.00 54.12 128 THR A N 1
ATOM 1049 C CA . THR A 1 128 ? 2.886 4.568 18.418 1.00 54.12 128 THR A CA 1
ATOM 1050 C C . THR A 1 128 ? 3.526 4.572 17.043 1.00 54.12 128 THR A C 1
ATOM 1052 O O . THR A 1 128 ? 3.075 3.925 16.106 1.00 54.12 128 THR A O 1
ATOM 1055 N N . HIS A 1 129 ? 4.636 5.309 17.027 1.00 54.75 129 HIS A N 1
ATOM 1056 C CA . HIS A 1 129 ? 5.725 5.350 16.062 1.00 54.75 129 HIS A CA 1
ATOM 1057 C C . HIS A 1 129 ? 5.493 6.185 14.801 1.00 54.75 129 HIS A C 1
ATOM 1059 O O . HIS A 1 129 ? 4.832 5.785 13.849 1.00 54.75 129 HIS A O 1
ATOM 1065 N N . SER A 1 130 ? 6.193 7.327 14.764 1.00 53.28 130 SER A N 1
ATOM 1066 C CA . SER A 1 130 ? 6.770 7.820 13.518 1.00 53.28 130 SER A CA 1
ATOM 1067 C C . SER A 1 130 ? 7.452 6.633 12.845 1.00 53.28 130 SER A C 1
ATOM 1069 O O . SER A 1 130 ? 8.402 6.078 13.408 1.00 53.28 130 SER A O 1
ATOM 1071 N N . ALA A 1 131 ? 6.958 6.210 11.682 1.00 56.09 131 ALA A N 1
ATOM 1072 C CA . ALA A 1 131 ? 7.744 5.332 10.834 1.00 56.09 131 ALA A CA 1
ATOM 1073 C C . ALA A 1 131 ? 9.123 5.985 10.684 1.00 56.09 131 ALA A C 1
ATOM 1075 O O . ALA A 1 131 ? 9.203 7.205 10.508 1.00 56.09 131 ALA A O 1
ATOM 1076 N N . ASN A 1 132 ? 10.193 5.199 10.814 1.00 54.53 132 ASN A N 1
ATOM 1077 C CA . ASN A 1 132 ? 11.496 5.643 10.343 1.00 54.53 132 ASN A CA 1
ATOM 1078 C C . ASN A 1 132 ? 11.324 5.866 8.845 1.00 54.53 132 ASN A C 1
ATOM 1080 O O . ASN A 1 132 ? 11.329 4.930 8.056 1.00 54.53 132 ASN A O 1
ATOM 1084 N N . SER A 1 133 ? 11.035 7.099 8.474 1.00 58.88 133 SER A N 1
ATOM 1085 C CA . SER A 1 133 ? 11.116 7.554 7.112 1.00 58.88 133 SER A CA 1
ATOM 1086 C C . SER A 1 133 ? 12.593 7.537 6.777 1.00 58.88 133 SER A C 1
ATOM 1088 O O . SER A 1 133 ? 13.369 8.132 7.521 1.00 58.88 133 SER A O 1
ATOM 1090 N N . ASP A 1 134 ? 12.979 6.839 5.713 1.00 67.56 134 ASP A N 1
ATOM 1091 C CA . ASP A 1 134 ? 14.354 6.710 5.211 1.00 67.56 134 ASP A CA 1
ATOM 1092 C C . ASP A 1 134 ? 14.975 8.087 4.869 1.00 67.56 134 ASP A C 1
ATOM 1094 O O . ASP A 1 134 ? 15.175 8.451 3.717 1.00 67.56 134 ASP A O 1
ATOM 1098 N N . GLY A 1 135 ? 15.196 8.929 5.877 1.00 78.06 135 GLY A N 1
ATOM 1099 C CA . GLY A 1 135 ? 15.510 10.351 5.763 1.00 78.06 135 GLY A CA 1
ATOM 1100 C C . GLY A 1 135 ? 14.335 11.292 5.443 1.00 78.06 135 GLY A C 1
ATOM 1101 O O . GLY A 1 135 ? 14.529 12.506 5.517 1.00 78.06 135 GLY A O 1
ATOM 1102 N N . PHE A 1 136 ? 13.131 10.807 5.106 1.00 83.06 136 PHE A N 1
ATOM 1103 C CA . PHE A 1 136 ? 12.005 11.694 4.745 1.00 83.06 136 PHE A CA 1
ATOM 1104 C C . PHE A 1 136 ? 11.361 12.370 5.962 1.00 83.06 136 PHE A C 1
ATOM 1106 O O . PHE A 1 136 ? 11.459 11.894 7.087 1.00 83.06 136 PHE A O 1
ATOM 1113 N N . LYS A 1 137 ? 10.658 13.487 5.771 1.00 83.62 137 LYS A N 1
ATOM 1114 C CA . LYS A 1 137 ? 9.948 14.188 6.859 1.00 83.62 137 LYS A CA 1
ATOM 1115 C C . LYS A 1 137 ? 8.509 13.710 7.029 1.00 83.62 137 LYS A C 1
ATOM 1117 O O . LYS A 1 137 ? 7.867 14.040 8.022 1.00 83.62 137 LYS A O 1
ATOM 1122 N N . SER A 1 138 ? 7.979 12.991 6.041 1.00 84.69 138 SER A N 1
ATOM 1123 C CA . SER A 1 138 ? 6.615 12.459 6.052 1.00 84.69 138 SER A CA 1
ATOM 1124 C C . SER A 1 138 ? 6.456 11.292 5.079 1.00 84.69 138 SER A C 1
ATOM 1126 O O . SER A 1 138 ? 7.182 11.200 4.088 1.00 84.69 138 SER A O 1
ATOM 1128 N N . THR A 1 139 ? 5.439 10.458 5.304 1.00 84.12 139 THR A N 1
ATOM 1129 C CA . THR A 1 139 ? 5.024 9.406 4.362 1.00 84.12 139 THR A CA 1
ATOM 1130 C C . THR A 1 139 ? 4.696 9.978 2.984 1.00 84.12 139 THR A C 1
ATOM 1132 O O . THR A 1 139 ? 5.096 9.415 1.972 1.00 84.12 139 THR A O 1
ATOM 1135 N N . SER A 1 140 ? 4.039 11.139 2.919 1.00 88.38 140 SER A N 1
ATOM 1136 C CA . SER A 1 140 ? 3.704 11.802 1.652 1.00 88.38 140 SER A CA 1
ATOM 1137 C C . SER A 1 140 ? 4.938 12.212 0.845 1.00 88.38 140 SER A C 1
ATOM 1139 O O . SER A 1 140 ? 4.898 12.211 -0.383 1.00 88.38 140 SER A O 1
ATOM 1141 N N . GLU A 1 141 ? 6.029 12.585 1.516 1.00 90.25 141 GLU A N 1
ATOM 1142 C CA . GLU A 1 141 ? 7.306 12.889 0.865 1.00 90.25 141 GLU A CA 1
ATOM 1143 C C . GLU A 1 141 ? 7.972 11.614 0.339 1.00 90.25 141 GLU A C 1
ATOM 1145 O O . GLU A 1 141 ? 8.370 11.581 -0.824 1.00 90.25 141 GLU A O 1
ATOM 1150 N N . ALA A 1 142 ? 8.001 10.552 1.151 1.00 90.69 142 ALA A N 1
ATOM 1151 C CA . ALA A 1 142 ? 8.526 9.250 0.745 1.00 90.69 142 ALA A CA 1
ATOM 1152 C C . ALA A 1 142 ? 7.762 8.678 -0.463 1.00 90.69 142 ALA A C 1
ATOM 1154 O O . ALA A 1 142 ? 8.379 8.283 -1.449 1.00 90.69 142 ALA A O 1
ATOM 1155 N N . ILE A 1 143 ? 6.422 8.708 -0.438 1.00 92.12 143 ILE A N 1
ATOM 1156 C CA . ILE A 1 143 ? 5.570 8.266 -1.555 1.00 92.12 143 ILE A CA 1
ATOM 1157 C C . ILE A 1 143 ? 5.927 9.027 -2.833 1.00 92.12 143 ILE A C 1
ATOM 1159 O O . ILE A 1 143 ? 6.156 8.409 -3.869 1.00 92.12 143 ILE A O 1
ATOM 1163 N N . LYS A 1 144 ? 6.013 10.362 -2.774 1.00 94.25 144 LYS A N 1
ATOM 1164 C CA . LYS A 1 144 ? 6.377 11.170 -3.947 1.00 94.25 144 LYS A CA 1
ATOM 1165 C C . LYS A 1 144 ? 7.750 10.796 -4.485 1.00 94.25 144 LYS A C 1
ATOM 1167 O O . LYS A 1 144 ? 7.885 10.643 -5.692 1.00 94.25 144 LYS A O 1
ATOM 1172 N N . HIS A 1 145 ? 8.738 10.648 -3.605 1.00 93.31 145 HIS A N 1
ATOM 1173 C CA . HIS A 1 145 ? 10.090 10.275 -3.998 1.00 93.31 145 HIS A CA 1
ATOM 1174 C C . HIS A 1 145 ? 10.104 8.917 -4.708 1.00 93.31 145 HIS A C 1
ATOM 1176 O O . HIS A 1 14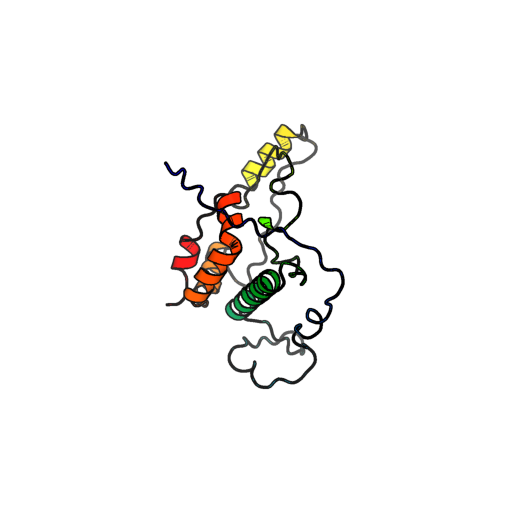5 ? 10.441 8.859 -5.889 1.00 93.31 145 HIS A O 1
ATOM 1182 N N . TYR A 1 146 ? 9.645 7.858 -4.040 1.00 94.00 146 TYR A N 1
ATOM 1183 C CA . TYR A 1 146 ? 9.725 6.503 -4.577 1.00 94.00 146 TYR A CA 1
ATOM 1184 C C . TYR A 1 146 ? 8.897 6.313 -5.849 1.00 94.00 146 TYR A C 1
ATOM 1186 O O . TYR A 1 146 ? 9.398 5.749 -6.817 1.00 94.00 146 TYR A O 1
ATOM 1194 N N . PHE A 1 147 ? 7.657 6.811 -5.897 1.00 95.94 147 PHE A N 1
ATOM 1195 C CA . PHE A 1 147 ? 6.806 6.629 -7.079 1.00 95.94 147 PHE A CA 1
ATOM 1196 C C . PHE A 1 147 ? 7.274 7.459 -8.283 1.00 95.94 147 PHE A C 1
ATOM 1198 O O . PHE A 1 147 ? 7.069 7.025 -9.415 1.00 95.94 147 PHE A O 1
ATOM 1205 N N . SER A 1 148 ? 7.963 8.588 -8.064 1.00 96.25 148 SER A N 1
ATOM 1206 C CA . SER A 1 148 ? 8.510 9.412 -9.157 1.00 96.25 148 SER A CA 1
ATOM 1207 C C . SER A 1 148 ? 9.632 8.754 -9.957 1.00 96.25 148 SER A C 1
ATOM 1209 O O . SER A 1 148 ? 9.942 9.188 -11.067 1.00 96.25 148 SER A O 1
ATOM 1211 N N . GLU A 1 149 ? 10.230 7.689 -9.424 1.00 94.50 149 GLU A N 1
ATOM 1212 C CA . GLU A 1 149 ? 11.301 6.943 -10.086 1.00 94.50 149 GLU A CA 1
ATOM 1213 C C . GLU A 1 149 ? 10.784 5.748 -10.905 1.00 94.50 149 GLU A C 1
ATOM 1215 O O . GLU A 1 149 ? 11.528 5.184 -11.716 1.00 94.50 149 GLU A O 1
ATOM 1220 N N . VAL A 1 150 ? 9.514 5.369 -10.729 1.00 96.88 150 VAL A N 1
ATOM 1221 C CA . VAL A 1 150 ? 8.918 4.167 -11.326 1.00 96.88 150 VAL A CA 1
ATOM 1222 C C . VAL A 1 150 ? 8.248 4.509 -12.655 1.00 96.88 150 VAL A C 1
ATOM 1224 O O . VAL A 1 150 ? 7.415 5.413 -12.673 1.00 96.88 150 VAL A O 1
ATOM 1227 N N . PRO A 1 151 ? 8.529 3.784 -13.757 1.00 97.75 151 PRO A N 1
ATOM 1228 C CA . PRO A 1 151 ? 7.787 3.946 -15.006 1.00 97.75 151 PRO A CA 1
ATOM 1229 C C . PRO A 1 151 ? 6.279 3.807 -14.787 1.00 97.75 151 PRO A C 1
ATOM 1231 O O . PRO A 1 151 ? 5.827 2.843 -14.160 1.00 97.75 151 PRO A O 1
ATOM 1234 N N . VAL A 1 152 ? 5.490 4.742 -15.315 1.00 97.88 152 VAL A N 1
ATOM 1235 C CA . VAL A 1 152 ? 4.031 4.742 -15.123 1.00 97.88 152 VAL A CA 1
ATOM 1236 C C . VAL A 1 152 ? 3.377 3.470 -15.678 1.00 97.88 152 VAL A C 1
ATOM 1238 O O . VAL A 1 152 ? 2.383 2.996 -15.136 1.00 97.88 152 VAL A O 1
ATOM 1241 N N . GLU A 1 153 ? 3.960 2.854 -16.703 1.00 97.81 153 GLU A N 1
ATOM 1242 C CA . GLU A 1 153 ? 3.547 1.566 -17.265 1.00 97.81 153 GLU A CA 1
ATOM 1243 C C . GLU A 1 153 ? 3.667 0.437 -16.238 1.00 97.81 153 GLU A C 1
ATOM 1245 O O . GLU A 1 153 ? 2.727 -0.338 -16.078 1.00 97.81 153 GLU A O 1
ATOM 1250 N N . LEU A 1 154 ? 4.765 0.394 -15.475 1.00 97.75 154 LEU A N 1
ATOM 1251 C CA . LEU A 1 154 ? 4.927 -0.587 -14.403 1.00 97.75 154 LEU A CA 1
ATOM 1252 C C . LEU A 1 154 ? 3.907 -0.347 -13.284 1.00 97.75 154 LEU A C 1
ATOM 1254 O O . LEU A 1 154 ? 3.344 -1.307 -12.763 1.00 97.75 154 LEU A O 1
ATOM 1258 N N . LEU A 1 155 ? 3.618 0.913 -12.941 1.00 98.12 155 LEU A N 1
ATOM 1259 C CA . LEU A 1 155 ? 2.570 1.219 -11.963 1.00 98.12 155 LEU A CA 1
ATOM 1260 C C . LEU A 1 155 ? 1.187 0.766 -12.448 1.00 98.12 155 LEU A C 1
ATOM 1262 O O . LEU A 1 155 ? 0.442 0.197 -11.659 1.00 98.12 155 LEU A O 1
ATOM 1266 N N . ARG A 1 156 ? 0.853 0.956 -13.732 1.00 98.19 156 ARG A N 1
ATOM 1267 C CA . ARG A 1 156 ? -0.403 0.449 -14.317 1.00 98.19 156 ARG A CA 1
ATOM 1268 C C . ARG A 1 156 ? -0.483 -1.074 -14.245 1.00 98.19 156 ARG A C 1
ATOM 1270 O O . ARG A 1 156 ? -1.501 -1.598 -13.817 1.00 98.19 156 ARG A O 1
ATOM 1277 N N . GLU A 1 157 ? 0.602 -1.774 -14.581 1.00 97.75 157 GLU A N 1
ATOM 1278 C CA . GLU A 1 157 ? 0.667 -3.238 -14.467 1.00 97.75 157 GLU A CA 1
ATOM 1279 C C . GLU A 1 157 ? 0.446 -3.708 -13.020 1.00 97.75 157 GLU A C 1
ATOM 1281 O O . GLU A 1 157 ? -0.252 -4.694 -12.797 1.00 97.75 157 GLU A O 1
ATOM 1286 N N . ILE A 1 158 ? 1.013 -3.007 -12.033 1.00 97.31 158 ILE A N 1
ATOM 1287 C CA . ILE A 1 158 ? 0.761 -3.289 -10.615 1.00 97.31 158 ILE A CA 1
ATOM 1288 C C . ILE A 1 158 ? -0.701 -3.010 -10.257 1.00 97.31 158 ILE A C 1
ATOM 1290 O O . ILE A 1 158 ? -1.328 -3.848 -9.620 1.00 97.31 158 ILE A O 1
ATOM 1294 N N . VAL A 1 159 ? -1.270 -1.883 -10.689 1.00 97.38 159 VAL A N 1
ATOM 1295 C CA . VAL A 1 159 ? -2.679 -1.560 -10.421 1.00 97.38 159 VAL A CA 1
ATOM 1296 C C . VAL A 1 159 ? -3.609 -2.641 -10.965 1.00 97.38 159 VAL A C 1
ATOM 1298 O O . VAL A 1 159 ? -4.465 -3.109 -10.224 1.00 97.38 159 VAL A O 1
ATOM 1301 N N . ASP A 1 160 ? -3.387 -3.119 -12.188 1.00 96.25 160 ASP A N 1
ATOM 1302 C CA . ASP A 1 160 ? -4.197 -4.185 -12.788 1.00 96.25 160 ASP A CA 1
ATOM 1303 C C . ASP A 1 160 ? -4.113 -5.504 -11.997 1.00 96.25 160 ASP A C 1
ATOM 1305 O O . ASP A 1 160 ? -5.104 -6.219 -11.850 1.00 96.25 160 ASP A O 1
ATOM 1309 N N . LEU A 1 161 ? -2.935 -5.840 -11.457 1.00 94.31 161 LEU A N 1
ATOM 1310 C CA . LEU A 1 161 ? -2.731 -7.053 -10.653 1.00 94.31 161 LEU A CA 1
ATOM 1311 C C . LEU A 1 161 ? -3.414 -6.987 -9.275 1.00 94.31 161 LEU A C 1
ATOM 1313 O O . LEU A 1 161 ? -3.778 -8.030 -8.722 1.00 94.31 161 LEU A O 1
ATOM 1317 N N . TYR A 1 162 ? -3.586 -5.783 -8.725 1.00 94.94 162 TYR A N 1
ATOM 1318 C CA . TYR A 1 162 ? -4.215 -5.531 -7.423 1.00 94.94 162 TYR A CA 1
ATOM 1319 C C . TYR A 1 162 ? -5.625 -4.931 -7.538 1.00 94.94 162 TYR A C 1
ATOM 1321 O O . TYR A 1 162 ? -6.221 -4.604 -6.516 1.00 94.94 162 TYR A O 1
ATOM 1329 N N . ASP A 1 163 ? -6.194 -4.819 -8.741 1.00 95.25 163 ASP A N 1
ATOM 1330 C CA . ASP A 1 163 ? -7.526 -4.245 -8.984 1.00 95.25 163 ASP A CA 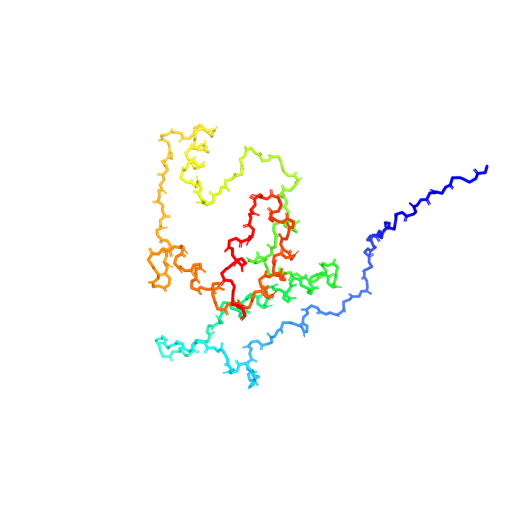1
ATOM 1331 C C . ASP A 1 163 ? -8.625 -4.818 -8.060 1.00 95.25 163 ASP A C 1
ATOM 1333 O O . ASP A 1 163 ? -9.375 -4.029 -7.478 1.00 95.25 163 ASP A O 1
ATOM 1337 N N . PRO A 1 164 ? -8.686 -6.142 -7.787 1.00 93.31 164 PRO A N 1
ATOM 1338 C CA . PRO A 1 164 ? -9.663 -6.664 -6.836 1.00 93.31 164 PRO A CA 1
ATOM 1339 C C . PRO A 1 164 ? -9.489 -6.116 -5.412 1.00 93.31 164 PRO A C 1
ATOM 1341 O O . PRO A 1 164 ? -10.488 -5.903 -4.734 1.00 93.31 164 PRO A O 1
ATOM 1344 N N . ASP A 1 165 ? -8.256 -5.859 -4.960 1.00 93.69 165 ASP A N 1
ATOM 1345 C CA . ASP A 1 165 ? -7.997 -5.263 -3.641 1.00 93.69 165 ASP A CA 1
ATOM 1346 C C . ASP A 1 165 ? -8.374 -3.777 -3.620 1.00 93.69 165 ASP A C 1
ATOM 1348 O O . ASP A 1 165 ? -8.997 -3.321 -2.661 1.00 93.69 165 ASP A O 1
ATOM 1352 N N . PHE A 1 166 ? -8.053 -3.024 -4.681 1.00 95.50 166 PHE A N 1
ATOM 1353 C CA . PHE A 1 166 ? -8.468 -1.621 -4.801 1.00 95.50 166 PHE A CA 1
ATOM 1354 C C . PHE A 1 166 ? -9.989 -1.482 -4.714 1.00 95.50 166 PHE A C 1
ATOM 1356 O O . PHE A 1 166 ? -10.488 -0.616 -3.995 1.00 95.50 166 PHE A O 1
ATOM 1363 N N . GLN A 1 167 ? -10.727 -2.370 -5.383 1.00 93.56 167 GLN A N 1
ATOM 1364 C CA . GLN A 1 167 ? -12.186 -2.406 -5.306 1.00 93.56 167 GLN A CA 1
ATOM 1365 C C . GLN A 1 167 ? -12.683 -2.857 -3.931 1.00 93.56 167 GLN A C 1
ATOM 1367 O O . GLN A 1 167 ? -13.597 -2.242 -3.391 1.00 93.56 167 GLN A O 1
ATOM 1372 N N . LEU A 1 168 ? -12.084 -3.905 -3.357 1.00 91.06 168 LEU A N 1
ATOM 1373 C CA . LEU A 1 168 ? -12.512 -4.470 -2.076 1.00 91.06 168 LEU A CA 1
ATOM 1374 C C . LEU A 1 168 ? -12.389 -3.470 -0.919 1.00 91.06 168 LEU A C 1
ATOM 1376 O O . LEU A 1 168 ? -13.237 -3.460 -0.031 1.00 91.06 168 LEU A O 1
ATOM 1380 N N . PHE A 1 169 ? -11.350 -2.635 -0.931 1.00 91.56 169 PHE A N 1
ATOM 1381 C CA . PHE A 1 169 ? -11.065 -1.674 0.140 1.00 91.56 169 PHE A CA 1
ATOM 1382 C C . PHE A 1 169 ? -11.348 -0.215 -0.239 1.00 91.56 169 PHE A C 1
ATOM 1384 O O . PHE A 1 169 ? -11.087 0.697 0.554 1.00 91.56 169 PHE A O 1
ATOM 1391 N N . GLU A 1 170 ? -11.916 0.006 -1.426 1.00 93.56 170 GLU A N 1
ATOM 1392 C CA . GLU A 1 170 ? -12.315 1.319 -1.938 1.00 93.56 170 GLU A CA 1
ATOM 1393 C C . GLU A 1 170 ? -11.147 2.322 -1.974 1.00 93.56 170 GLU A C 1
ATOM 1395 O O . GLU A 1 170 ? -11.258 3.459 -1.506 1.00 93.56 170 GLU A O 1
ATOM 1400 N N . TYR A 1 171 ? -10.002 1.886 -2.501 1.00 94.62 171 TYR A N 1
ATOM 1401 C CA . TYR A 1 171 ? -8.834 2.740 -2.719 1.00 94.62 171 TYR A CA 1
ATOM 1402 C C . TYR A 1 171 ? -8.762 3.205 -4.177 1.00 94.62 171 TYR A C 1
ATOM 1404 O O . TYR A 1 171 ? -8.914 2.413 -5.104 1.00 94.62 171 TYR A O 1
ATOM 1412 N N . ASP A 1 172 ? -8.481 4.495 -4.380 1.00 95.88 172 ASP A N 1
ATOM 1413 C CA . ASP A 1 172 ? -8.221 5.073 -5.702 1.00 95.88 172 ASP A CA 1
ATOM 1414 C C . ASP A 1 172 ? -6.716 4.990 -6.031 1.00 95.88 172 ASP A C 1
ATOM 1416 O O . ASP A 1 172 ? -5.906 5.598 -5.322 1.00 95.88 172 ASP A O 1
ATOM 1420 N N . PRO A 1 173 ? -6.303 4.269 -7.092 1.00 96.81 173 PRO A N 1
ATOM 1421 C CA . PRO A 1 173 ? -4.901 4.197 -7.497 1.00 96.81 173 PRO A CA 1
ATOM 1422 C C . PRO A 1 173 ? -4.406 5.457 -8.228 1.00 96.81 173 PRO A C 1
ATOM 1424 O O . PRO A 1 173 ? -3.194 5.649 -8.374 1.00 96.81 173 PRO A O 1
ATOM 1427 N N . GLN A 1 174 ? -5.301 6.327 -8.706 1.00 97.44 174 GLN A N 1
ATOM 1428 C CA . GLN A 1 174 ? -4.948 7.440 -9.587 1.00 97.44 174 GLN A CA 1
ATOM 1429 C C . GLN A 1 174 ? -3.921 8.424 -8.997 1.00 97.44 174 GLN A C 1
ATOM 1431 O O . GLN A 1 174 ? -3.026 8.846 -9.740 1.00 97.44 174 GLN A O 1
ATOM 1436 N N . PRO A 1 175 ? -3.960 8.783 -7.697 1.00 95.88 175 PRO A N 1
ATOM 1437 C CA . PRO A 1 175 ? -2.941 9.637 -7.093 1.00 95.88 175 PRO A CA 1
ATOM 1438 C C . PRO A 1 175 ? -1.519 9.083 -7.241 1.00 95.88 175 PRO A C 1
ATOM 1440 O O . PRO A 1 175 ? -0.592 9.861 -7.446 1.00 95.88 175 PRO A O 1
ATOM 1443 N N . PHE A 1 176 ? -1.348 7.759 -7.192 1.00 94.56 176 PHE A N 1
ATOM 1444 C CA . PHE A 1 176 ? -0.050 7.100 -7.346 1.00 94.56 176 PHE A CA 1
ATOM 1445 C C . PHE A 1 176 ? 0.373 7.002 -8.813 1.00 94.56 176 PHE A C 1
ATOM 1447 O O . PHE A 1 176 ? 1.530 7.261 -9.136 1.00 94.56 176 PHE A O 1
ATOM 1454 N N . LEU A 1 177 ? -0.569 6.708 -9.718 1.00 97.31 177 LEU A N 1
ATOM 1455 C CA . LEU A 1 177 ? -0.314 6.700 -11.163 1.00 97.31 177 LEU A CA 1
ATOM 1456 C C . LEU A 1 177 ? 0.160 8.069 -11.672 1.00 97.31 177 LEU A C 1
ATOM 1458 O O . LEU A 1 177 ? 1.051 8.137 -12.514 1.00 97.31 177 LEU A O 1
ATOM 1462 N N . ASN A 1 178 ? -0.388 9.158 -11.126 1.00 97.56 178 ASN A N 1
ATOM 1463 C CA . ASN A 1 178 ? -0.003 10.529 -11.476 1.00 97.56 178 ASN A CA 1
ATOM 1464 C C . ASN A 1 178 ? 1.427 10.898 -11.048 1.00 97.56 178 ASN A C 1
ATOM 1466 O O . ASN A 1 178 ? 1.968 11.885 -11.544 1.00 97.56 178 ASN A O 1
ATOM 1470 N N . LEU A 1 179 ? 2.019 10.151 -10.112 1.00 97.31 179 LEU A N 1
ATOM 1471 C CA . LEU A 1 179 ? 3.399 10.351 -9.673 1.00 97.31 179 LEU A CA 1
ATOM 1472 C C . LEU A 1 179 ? 4.402 9.597 -10.547 1.00 97.31 179 LEU A C 1
ATOM 1474 O O . LEU A 1 179 ? 5.581 9.917 -10.477 1.00 97.31 179 LEU A O 1
ATOM 1478 N N . GLY A 1 180 ? 3.953 8.626 -11.348 1.00 95.62 180 GLY A N 1
ATOM 1479 C CA . GLY A 1 180 ? 4.823 7.777 -12.152 1.00 95.62 180 GLY A CA 1
ATOM 1480 C C . GLY A 1 180 ? 5.692 8.554 -13.139 1.00 95.62 180 GLY A C 1
ATOM 1481 O O . GLY A 1 180 ? 5.278 9.553 -13.733 1.00 95.62 180 GLY A O 1
ATOM 1482 N N . LYS A 1 181 ? 6.902 8.046 -13.350 1.00 94.88 181 LYS A N 1
ATOM 1483 C CA . LYS A 1 181 ? 7.835 8.533 -14.358 1.00 94.88 181 LYS A CA 1
ATOM 1484 C C . LYS A 1 181 ? 7.251 8.309 -15.753 1.00 94.88 181 LYS A C 1
ATOM 1486 O O . LYS A 1 181 ? 6.891 7.182 -16.096 1.00 94.88 181 LYS A O 1
ATOM 1491 N N . SER A 1 182 ? 7.150 9.393 -16.522 1.00 87.44 182 SER A N 1
ATOM 1492 C CA . SER A 1 182 ? 6.745 9.370 -17.937 1.00 87.44 182 SER A CA 1
ATOM 1493 C C . SER A 1 182 ? 7.823 8.798 -18.850 1.00 87.44 182 SER A C 1
ATOM 1495 O O . SER A 1 182 ? 9.019 8.867 -18.475 1.00 87.44 182 SER A O 1
#

pLDDT: mean 74.17, std 23.32, range [28.92, 98.19]

Organism: Meganyctiphanes norvegica (NCBI:txid48144)

InterPro domains:
  IPR005331 Sulfotransferase [PF03567] (53-172)
  IPR018011 Carbohydrate sulfotransferase 8-10 [PTHR12137] (46-177)

Foldseek 3Di:
DDDDDDDDPPPDDDPDPDDDDDQVVPDPPPPDDDPPVPPDWDFDDDPNDGDTDDALQVVLVVLLVLLVVCVVVVNPHDRDPVSDAVVPPPDLVPDDDPDDDDPVCNLVRVVVCCVVVVVPPVDDSDDDDDDPDVPDPDPVRSLLVRLLAHALVSLVSVCVSRVVVCVSNVNDSVVSSVSHHD

Secondary structure (DSSP, 8-state):
-----------PPP--S----SSSTTS---SS--TTSTTS-EEEEETTEEEEEPPHHHHHHHHHHHHHHHHHTTT-S---TTT--STTSSSTTTS--S----GGGHHHHHHHHHHHTT-BTTB----------SS-SSHHHHHHHHHHTSBHHHHHHHHHHHHHHHHHHT---HHHHTTSB-

Sequence (182 aa):
MSKKSGNKNNKKYKHNEDVTPACEDLTPDYSTDDANITVFLNRHTDQGAEWIHPTFTQFLTRVRDDMRQMWQTGGECVINKHWRPYWVSCGPCQLDYNVIAKFETLDLDNEYIIQESNLQGKFTNMHTHSANSDGFKSTSEAIKHYFSEVPVELLREIVDLYDPDFQLFEYDPQPFLNLGKS